Protein AF-A0A1S8A7W4-F1 (afdb_monomer)

Solvent-accessible surface area (backbone atoms only — not comparable to full-atom values): 3894 Å² total; per-residue (Å²): 112,68,75,61,52,53,52,50,52,53,49,53,66,49,48,56,57,51,37,49,50,41,19,51,75,51,53,24,83,84,52,43,76,69,14,48,50,63,33,53,49,51,56,50,52,50,51,51,51,51,51,50,51,54,49,52,52,46,45,70,75,40,80,55,90,76,65,79,130

Organism: Rosellinia necatrix (NCBI:txid77044)

Foldseek 3Di:
DVVVVVVVVVCVVPLVVVQQVQLVVQPHVVVDPVSNVVSVVVVVVVVVVVVVVVVVVVCVVPVPPPPDD

Structure (mmCIF, N/CA/C/O backbone):
data_AF-A0A1S8A7W4-F1
#
_entry.id   AF-A0A1S8A7W4-F1
#
loop_
_atom_site.group_PDB
_atom_site.id
_atom_site.type_symbol
_atom_site.label_atom_id
_atom_site.label_alt_id
_atom_site.label_comp_id
_atom_site.label_asym_id
_atom_site.label_entity_id
_atom_site.label_seq_id
_atom_site.pdbx_PDB_ins_code
_atom_site.Cartn_x
_atom_site.Cartn_y
_atom_site.Cartn_z
_atom_site.occupancy
_atom_site.B_iso_or_equiv
_atom_site.auth_seq_id
_atom_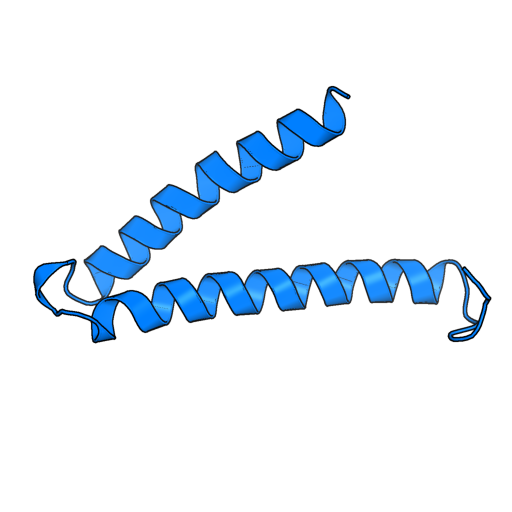site.auth_comp_id
_atom_site.auth_asym_id
_atom_site.auth_atom_id
_atom_site.pdbx_PDB_model_num
ATOM 1 N N . MET A 1 1 ? -6.076 11.046 16.305 1.00 53.31 1 MET A N 1
ATOM 2 C CA . MET A 1 1 ? -5.370 11.594 15.122 1.00 53.31 1 MET A CA 1
ATOM 3 C C . MET A 1 1 ? -3.996 10.962 14.900 1.00 53.31 1 MET A C 1
ATOM 5 O O . MET A 1 1 ? -3.768 10.484 13.800 1.00 53.31 1 MET A O 1
ATOM 9 N N . GLY A 1 2 ? -3.119 10.862 15.912 1.00 66.69 2 GLY A N 1
ATOM 10 C CA . GLY A 1 2 ? -1.757 10.310 15.744 1.00 66.69 2 GLY A CA 1
ATOM 11 C C . GLY A 1 2 ? -1.667 8.912 15.105 1.00 66.69 2 GLY A C 1
ATOM 12 O O . GLY A 1 2 ? -0.900 8.740 14.168 1.00 66.69 2 GLY A O 1
ATOM 13 N N . MET A 1 3 ? -2.502 7.949 15.522 1.00 66.19 3 MET A N 1
ATOM 14 C CA . MET A 1 3 ? -2.494 6.577 14.969 1.00 66.19 3 MET A CA 1
ATOM 15 C C . MET A 1 3 ? -2.901 6.479 13.485 1.00 66.19 3 MET A C 1
ATOM 17 O O . MET A 1 3 ? -2.468 5.567 12.784 1.00 66.19 3 MET A O 1
ATOM 21 N N . ILE A 1 4 ? -3.721 7.413 12.991 1.00 72.00 4 ILE A N 1
ATOM 22 C CA . ILE A 1 4 ? -4.122 7.452 11.573 1.00 72.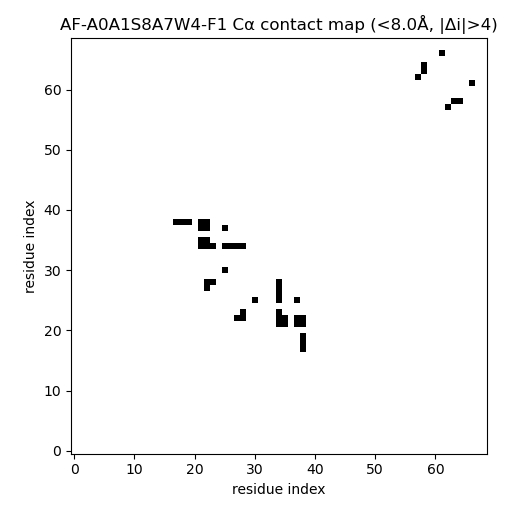00 4 ILE A CA 1
ATOM 23 C C . ILE A 1 4 ? -2.957 7.983 10.729 1.00 72.00 4 ILE A C 1
ATOM 25 O O . ILE A 1 4 ? -2.639 7.421 9.684 1.00 72.00 4 ILE A O 1
ATOM 29 N N . VAL A 1 5 ? -2.280 9.025 11.220 1.00 74.62 5 VAL A N 1
ATOM 30 C CA . VAL A 1 5 ? -1.156 9.659 10.519 1.00 74.62 5 VAL A CA 1
ATOM 31 C C . VAL A 1 5 ? 0.056 8.730 10.458 1.00 74.62 5 VAL A C 1
ATOM 33 O O . VAL A 1 5 ? 0.646 8.589 9.394 1.00 74.62 5 VAL A O 1
ATOM 36 N N . THR A 1 6 ? 0.401 8.034 11.548 1.00 79.69 6 THR A N 1
ATOM 37 C CA . THR A 1 6 ? 1.532 7.086 11.540 1.00 79.69 6 THR A CA 1
ATOM 38 C C . THR A 1 6 ? 1.306 5.913 10.587 1.00 79.69 6 THR A C 1
ATOM 40 O O . THR A 1 6 ? 2.249 5.482 9.925 1.00 79.69 6 THR A O 1
ATOM 43 N N . SER A 1 7 ? 0.061 5.442 10.459 1.00 81.25 7 SER A N 1
ATOM 44 C CA . SER A 1 7 ? -0.314 4.394 9.500 1.00 81.25 7 SER A CA 1
ATOM 45 C C . SER A 1 7 ? -0.115 4.851 8.049 1.00 81.25 7 SER A C 1
ATOM 47 O O . SER A 1 7 ? 0.457 4.122 7.241 1.00 81.25 7 SER A O 1
ATOM 49 N N . TRP A 1 8 ? -0.527 6.082 7.728 1.00 82.38 8 TRP A N 1
ATOM 50 C CA . TRP A 1 8 ? -0.293 6.697 6.418 1.00 82.38 8 TRP A CA 1
ATOM 51 C C . TRP A 1 8 ? 1.197 6.884 6.127 1.00 82.38 8 TRP A C 1
ATOM 53 O O . TRP A 1 8 ? 1.662 6.504 5.055 1.00 82.38 8 TRP A O 1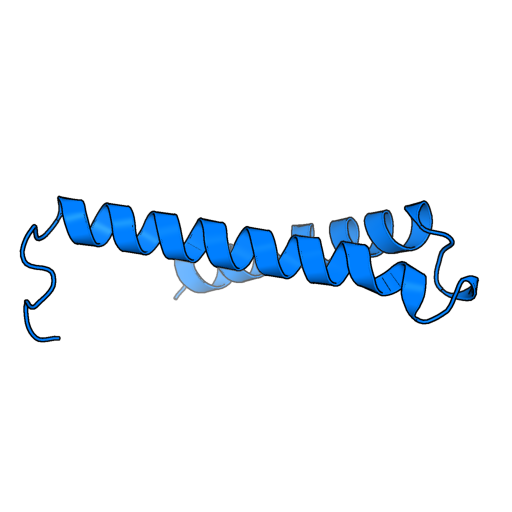
ATOM 63 N N . SER A 1 9 ? 1.961 7.402 7.092 1.00 83.69 9 SER A N 1
ATOM 64 C CA . SER A 1 9 ? 3.406 7.585 6.942 1.00 83.69 9 SER A CA 1
ATOM 65 C C . SER A 1 9 ? 4.124 6.267 6.667 1.00 83.69 9 SER A C 1
ATOM 67 O O . SER A 1 9 ? 4.952 6.218 5.764 1.00 83.69 9 SER A O 1
ATOM 69 N N . GLY A 1 10 ? 3.782 5.190 7.385 1.00 84.56 10 GLY A N 1
ATOM 70 C CA . GLY A 1 10 ? 4.339 3.859 7.129 1.00 84.56 10 GLY A CA 1
ATOM 71 C C . GLY A 1 10 ? 3.987 3.331 5.735 1.00 84.56 10 GLY A C 1
ATOM 72 O O . GLY A 1 10 ? 4.854 2.813 5.032 1.00 84.56 10 GLY A O 1
ATOM 73 N N . GLY A 1 11 ? 2.739 3.528 5.301 1.00 84.69 11 GLY A N 1
ATOM 74 C CA . GLY A 1 11 ? 2.287 3.161 3.959 1.00 84.69 11 GLY A CA 1
ATOM 75 C C . GLY A 1 11 ? 3.041 3.897 2.850 1.00 84.69 11 GLY A C 1
ATOM 76 O O . GLY A 1 11 ? 3.493 3.261 1.902 1.00 84.69 11 GLY A O 1
ATOM 77 N N . TYR A 1 12 ? 3.243 5.210 2.976 1.00 86.25 12 TYR A N 1
ATOM 78 C CA . TYR A 1 12 ? 4.004 5.985 1.990 1.00 86.25 12 TYR A CA 1
ATOM 79 C C . TYR A 1 12 ? 5.494 5.655 1.989 1.00 86.25 12 TYR A C 1
ATOM 81 O O . TYR A 1 12 ? 6.089 5.555 0.915 1.00 86.25 12 TYR A O 1
ATOM 89 N N . LEU A 1 13 ? 6.078 5.448 3.173 1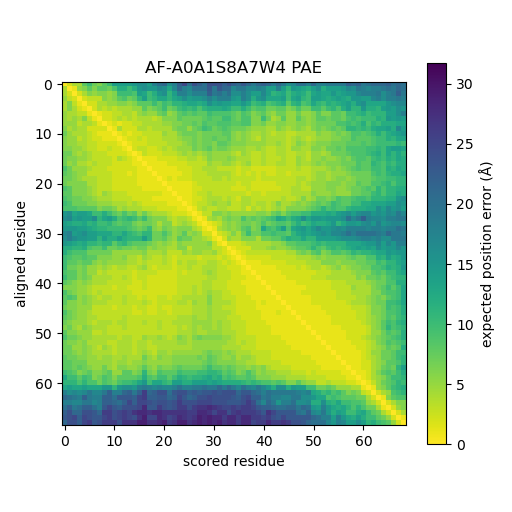.00 89.12 13 LEU A N 1
ATOM 90 C CA . LEU A 1 13 ? 7.485 5.077 3.318 1.00 89.12 13 LEU A CA 1
ATOM 91 C C . LEU A 1 13 ? 7.813 3.756 2.636 1.00 89.12 13 LEU A C 1
ATOM 93 O O . LEU A 1 13 ? 8.899 3.626 2.093 1.00 89.12 13 LEU A O 1
ATOM 97 N N . LEU A 1 14 ? 6.905 2.781 2.67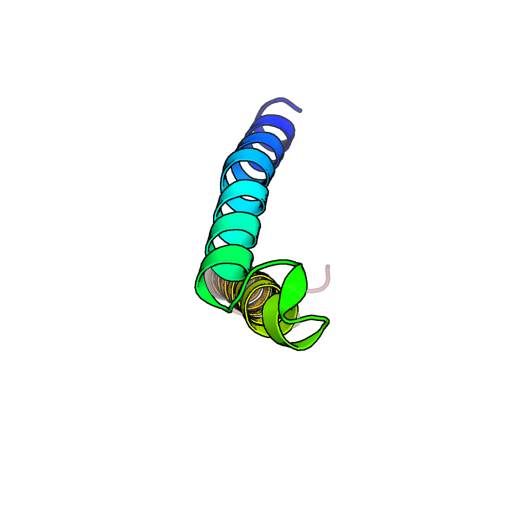0 1.00 87.94 14 LEU A N 1
ATOM 98 C CA . LEU A 1 14 ? 7.142 1.468 2.070 1.00 87.94 14 LEU A CA 1
ATOM 99 C C . LEU A 1 14 ? 6.598 1.380 0.641 1.00 87.94 14 LEU A C 1
ATOM 101 O O . LEU A 1 14 ? 7.227 0.780 -0.225 1.00 87.94 14 LEU A O 1
ATOM 105 N N . GLY A 1 15 ? 5.454 2.002 0.362 1.00 86.75 15 GLY A N 1
ATOM 106 C CA . GLY A 1 15 ? 4.787 1.917 -0.933 1.00 86.75 15 GLY A CA 1
ATOM 107 C C . GLY A 1 15 ? 5.608 2.516 -2.072 1.00 86.75 15 GLY A C 1
ATOM 108 O O . GLY A 1 15 ? 5.781 1.861 -3.098 1.00 86.75 15 GLY A O 1
ATOM 109 N N . ALA A 1 16 ? 6.145 3.728 -1.893 1.00 87.06 16 ALA A N 1
ATOM 110 C CA . ALA A 1 16 ? 6.892 4.407 -2.952 1.00 87.06 16 ALA A CA 1
ATOM 111 C C . ALA A 1 16 ? 8.225 3.704 -3.295 1.00 87.06 16 ALA A C 1
ATOM 113 O O . ALA A 1 16 ? 8.454 3.457 -4.481 1.00 87.06 16 ALA A O 1
ATOM 114 N N . PRO A 1 17 ? 9.067 3.289 -2.325 1.00 91.00 17 PRO A N 1
ATOM 115 C CA . PRO A 1 17 ? 10.281 2.536 -2.635 1.00 91.00 17 PRO A CA 1
ATOM 116 C C . PRO A 1 17 ? 10.011 1.157 -3.234 1.00 91.00 17 PRO A C 1
ATOM 118 O O . PRO A 1 17 ? 10.721 0.758 -4.149 1.00 91.00 17 PRO A O 1
ATOM 121 N N . ILE A 1 18 ? 8.983 0.433 -2.774 1.00 90.44 18 ILE A N 1
ATOM 122 C CA . ILE A 1 18 ? 8.661 -0.889 -3.334 1.00 90.44 18 ILE A CA 1
ATOM 123 C C . ILE A 1 18 ? 8.139 -0.757 -4.769 1.00 90.44 18 ILE A C 1
ATOM 125 O O . ILE A 1 18 ? 8.519 -1.545 -5.632 1.00 90.44 18 ILE A O 1
ATOM 129 N N . ALA A 1 19 ? 7.315 0.257 -5.050 1.00 88.12 19 ALA A N 1
ATOM 130 C CA . ALA A 1 19 ? 6.867 0.546 -6.409 1.00 88.12 19 ALA A CA 1
ATOM 131 C C . ALA A 1 19 ? 8.036 0.940 -7.325 1.00 88.12 19 ALA A C 1
ATOM 133 O O . ALA A 1 19 ? 8.093 0.466 -8.456 1.00 88.12 19 ALA A O 1
ATOM 134 N N . GLY A 1 20 ? 8.978 1.751 -6.831 1.00 87.31 20 GLY A N 1
ATOM 135 C CA . GLY A 1 20 ? 10.205 2.100 -7.552 1.00 87.31 20 GLY A CA 1
ATOM 136 C C . GLY A 1 20 ? 11.089 0.883 -7.825 1.00 87.31 20 GLY A C 1
ATOM 137 O O . GLY A 1 20 ? 11.491 0.662 -8.960 1.00 87.31 20 GLY A O 1
ATOM 138 N N . TYR A 1 21 ? 11.298 0.027 -6.824 1.00 89.69 21 TYR A N 1
ATOM 139 C CA . TYR A 1 21 ? 12.052 -1.219 -6.976 1.00 89.69 21 TYR A CA 1
ATOM 140 C C . TYR A 1 21 ? 11.416 -2.165 -8.003 1.00 89.69 21 TYR A C 1
ATOM 142 O O . TYR A 1 21 ? 12.110 -2.724 -8.849 1.00 89.69 21 TYR A O 1
ATOM 150 N N . LEU A 1 22 ? 10.090 -2.335 -7.954 1.00 87.25 22 LEU A N 1
ATOM 151 C CA . LEU A 1 22 ? 9.354 -3.127 -8.940 1.00 87.25 22 LEU A CA 1
ATOM 152 C C . LEU A 1 22 ? 9.444 -2.512 -10.337 1.00 87.25 22 LEU A C 1
ATOM 154 O O . LEU A 1 22 ? 9.539 -3.245 -11.310 1.00 87.25 22 LEU A O 1
ATOM 158 N N . LEU A 1 23 ? 9.423 -1.188 -10.459 1.00 88.12 23 LEU A N 1
ATOM 159 C CA . LEU A 1 23 ? 9.584 -0.529 -11.748 1.00 88.12 23 LEU A CA 1
ATOM 160 C C . LEU A 1 23 ? 10.986 -0.779 -12.322 1.00 88.12 23 LEU A C 1
ATOM 162 O O . LEU A 1 23 ? 11.108 -1.231 -13.459 1.00 88.12 23 LEU A O 1
ATOM 166 N N . ASP A 1 24 ? 12.030 -0.564 -11.523 1.00 87.62 24 ASP A N 1
ATOM 167 C CA . ASP A 1 24 ? 13.424 -0.771 -11.928 1.00 87.62 24 ASP A CA 1
ATOM 168 C C . ASP A 1 24 ? 13.702 -2.233 -12.300 1.00 87.62 24 ASP A C 1
ATOM 170 O O . ASP A 1 24 ? 14.315 -2.509 -13.332 1.00 87.62 24 ASP A O 1
ATOM 174 N N . ALA A 1 25 ? 13.179 -3.186 -11.523 1.00 87.50 25 ALA A N 1
ATOM 175 C CA . ALA A 1 25 ? 13.347 -4.615 -11.785 1.00 87.50 25 ALA A CA 1
ATOM 176 C C . ALA A 1 25 ? 12.700 -5.084 -13.102 1.00 87.50 25 ALA A C 1
ATOM 178 O O . ALA A 1 25 ? 13.127 -6.089 -13.668 1.00 87.50 25 ALA A O 1
ATOM 179 N N . TYR A 1 26 ? 11.686 -4.373 -13.600 1.00 83.38 26 TYR A N 1
ATOM 180 C CA . TYR A 1 26 ? 10.946 -4.733 -14.815 1.00 83.38 26 TYR A CA 1
ATOM 181 C C . TYR A 1 26 ? 11.324 -3.875 -16.033 1.00 83.38 26 TYR A C 1
ATOM 183 O O . TYR A 1 26 ? 10.586 -3.832 -17.019 1.00 83.38 26 TYR A O 1
ATOM 191 N N . GLY A 1 27 ? 12.499 -3.239 -15.991 1.00 81.00 27 GLY A N 1
ATOM 192 C CA . GLY A 1 27 ? 13.074 -2.487 -17.110 1.00 81.00 27 GLY A CA 1
ATOM 193 C C . GLY A 1 27 ? 13.038 -0.969 -16.935 1.00 81.00 27 GLY A C 1
ATOM 194 O O . GLY A 1 27 ? 13.351 -0.237 -17.874 1.00 81.00 27 GLY A O 1
ATOM 195 N N . GLY A 1 28 ? 12.680 -0.495 -15.741 1.00 80.88 28 GLY A N 1
ATOM 196 C CA . GLY A 1 28 ? 12.690 0.917 -15.384 1.00 80.88 28 GLY A CA 1
ATOM 197 C C . GLY A 1 28 ? 11.686 1.744 -16.182 1.00 80.88 28 GLY A C 1
ATOM 198 O O . GLY A 1 28 ? 10.810 1.236 -16.884 1.00 80.88 28 GLY A O 1
ATOM 199 N N . GLN A 1 29 ? 11.824 3.064 -16.085 1.00 75.94 29 GLN A N 1
ATOM 200 C CA . GLN A 1 29 ? 10.957 4.006 -16.799 1.00 75.94 29 GLN A CA 1
ATOM 201 C C . GLN A 1 29 ? 11.083 3.892 -18.330 1.00 75.94 29 GLN A C 1
ATOM 203 O O . GLN A 1 29 ? 10.146 4.238 -19.049 1.00 75.94 29 GLN A O 1
ATOM 208 N N . GLU A 1 30 ? 12.211 3.379 -18.830 1.00 76.44 30 GLU A N 1
ATOM 209 C CA . GLU A 1 30 ? 12.504 3.285 -20.265 1.00 76.44 30 GLU A CA 1
ATOM 210 C C . GLU A 1 30 ? 11.828 2.090 -20.952 1.00 76.44 30 GLU A C 1
ATOM 212 O O . GLU A 1 30 ? 11.553 2.141 -22.149 1.00 76.44 30 GLU A O 1
ATOM 217 N N . ALA A 1 31 ? 11.459 1.045 -20.204 1.00 75.81 31 ALA A N 1
ATOM 218 C CA . ALA A 1 31 ? 10.681 -0.086 -20.721 1.00 75.81 31 ALA A CA 1
ATOM 219 C C . ALA A 1 31 ? 9.196 0.253 -20.993 1.00 75.81 31 ALA A C 1
ATOM 221 O O . ALA A 1 31 ? 8.413 -0.599 -21.431 1.00 75.81 31 ALA A O 1
ATOM 222 N N . GLY A 1 32 ? 8.793 1.507 -20.764 1.00 79.69 32 GLY A N 1
ATOM 223 C CA . GLY A 1 32 ? 7.464 2.023 -21.067 1.00 79.69 32 GLY A CA 1
ATOM 224 C C . GLY A 1 32 ? 6.372 1.496 -20.131 1.00 79.69 32 GLY A C 1
ATOM 225 O O . GLY A 1 32 ? 6.620 1.030 -19.021 1.00 79.69 32 GLY A O 1
ATOM 226 N N . PHE A 1 33 ? 5.114 1.568 -20.578 1.00 78.25 33 PHE A N 1
ATOM 227 C CA . PHE A 1 33 ? 3.940 1.278 -19.740 1.00 78.25 33 PHE A CA 1
ATOM 228 C C . PHE A 1 33 ? 3.930 -0.139 -19.133 1.00 78.25 33 PHE A C 1
ATOM 230 O O . PHE A 1 33 ? 3.346 -0.360 -18.072 1.00 78.25 33 PHE A O 1
ATOM 237 N N . GLN A 1 34 ? 4.581 -1.111 -19.781 1.00 81.19 34 GLN A N 1
ATOM 238 C CA . GLN A 1 34 ? 4.598 -2.497 -19.306 1.00 81.19 34 GLN A CA 1
ATOM 239 C C . GLN A 1 34 ? 5.319 -2.646 -17.958 1.00 81.19 34 GLN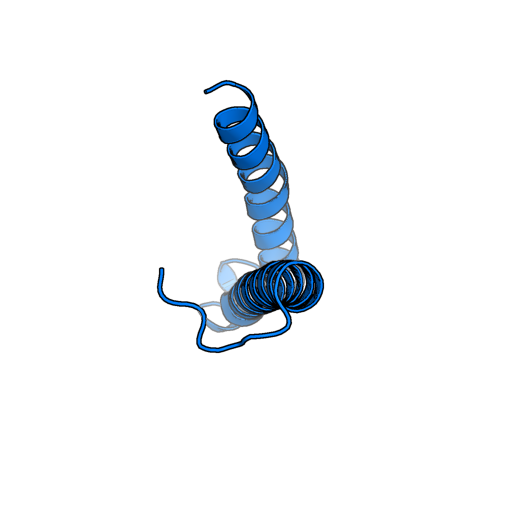 A C 1
ATOM 241 O O . GLN A 1 34 ? 4.864 -3.435 -17.130 1.00 81.19 34 GLN A O 1
ATOM 246 N N . ALA A 1 35 ? 6.353 -1.840 -17.697 1.00 82.81 35 ALA A N 1
ATOM 247 C CA . ALA A 1 35 ? 7.123 -1.885 -16.454 1.00 82.81 35 ALA A CA 1
ATOM 248 C C . ALA A 1 35 ? 6.332 -1.395 -15.223 1.00 82.81 35 ALA A C 1
ATOM 250 O O . ALA A 1 35 ? 6.672 -1.727 -14.092 1.00 82.81 35 ALA A O 1
ATOM 251 N N . TYR A 1 36 ? 5.217 -0.679 -15.422 1.00 83.94 36 TYR A N 1
ATOM 252 C CA . TYR A 1 36 ? 4.340 -0.227 -14.332 1.00 83.94 36 TYR A CA 1
ATOM 253 C C . TYR A 1 36 ? 3.293 -1.266 -13.907 1.00 83.94 36 TYR A C 1
ATOM 255 O O . TYR A 1 36 ? 2.758 -1.190 -12.798 1.00 83.94 36 TYR A O 1
ATOM 263 N N . ARG A 1 37 ? 2.980 -2.255 -14.757 1.00 87.81 37 ARG A N 1
ATOM 264 C CA . ARG A 1 37 ? 1.945 -3.270 -14.472 1.00 87.81 37 ARG A CA 1
ATOM 265 C C . ARG A 1 37 ? 2.228 -4.085 -13.197 1.00 87.81 37 ARG A C 1
ATOM 267 O O . ARG A 1 37 ? 1.285 -4.279 -12.429 1.00 87.81 37 ARG A O 1
ATOM 274 N N . PRO A 1 38 ? 3.472 -4.520 -12.912 1.00 87.62 38 PRO A N 1
ATOM 275 C CA . PRO A 1 38 ? 3.803 -5.234 -11.677 1.00 87.62 38 PRO A CA 1
ATOM 276 C C . PRO A 1 38 ? 3.568 -4.387 -10.424 1.00 87.62 38 PRO A C 1
ATOM 278 O O . PRO A 1 38 ? 3.002 -4.881 -9.452 1.00 87.62 38 PRO A O 1
ATOM 281 N N . ALA A 1 39 ? 3.932 -3.101 -10.457 1.00 88.81 39 ALA A N 1
ATOM 282 C CA . ALA A 1 39 ? 3.699 -2.183 -9.343 1.00 88.81 39 ALA A CA 1
ATOM 283 C C . ALA A 1 39 ? 2.196 -1.972 -9.081 1.00 88.81 39 ALA A C 1
ATOM 285 O O . ALA A 1 39 ? 1.757 -1.995 -7.930 1.00 88.81 39 ALA A O 1
ATOM 286 N N . MET A 1 40 ? 1.385 -1.844 -10.140 1.00 89.75 40 MET A N 1
ATOM 287 C CA . MET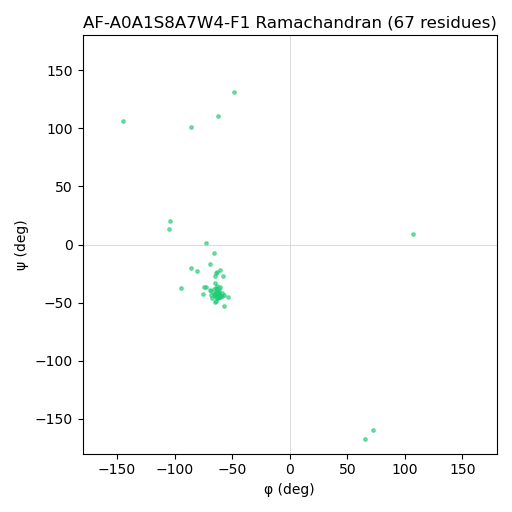 A 1 40 ? -0.077 -1.762 -10.013 1.00 89.75 40 MET A CA 1
ATOM 288 C C . MET A 1 40 ? -0.682 -3.056 -9.457 1.00 89.75 40 MET A C 1
ATOM 290 O O . MET A 1 40 ? -1.548 -3.006 -8.584 1.00 89.75 40 MET A O 1
ATOM 294 N N . PHE A 1 41 ? -0.219 -4.217 -9.931 1.00 91.38 41 PHE A N 1
ATOM 295 C CA . PHE A 1 41 ? -0.686 -5.513 -9.440 1.00 91.38 41 PHE A CA 1
ATOM 296 C C . PHE A 1 41 ? -0.336 -5.718 -7.962 1.00 91.38 41 PHE A C 1
ATOM 298 O O . PHE A 1 41 ? -1.187 -6.137 -7.180 1.00 91.38 41 PHE A O 1
ATOM 305 N N . TYR A 1 42 ? 0.883 -5.353 -7.560 1.00 91.88 42 TYR A N 1
ATOM 306 C CA . TYR A 1 42 ? 1.311 -5.361 -6.164 1.00 91.88 42 TYR A CA 1
ATOM 307 C C . TYR A 1 42 ? 0.391 -4.498 -5.291 1.00 91.88 42 TYR A C 1
ATOM 309 O O . TYR A 1 42 ? -0.188 -5.005 -4.328 1.00 91.88 42 TYR A O 1
ATOM 317 N N . ALA A 1 43 ? 0.172 -3.236 -5.670 1.00 90.81 43 ALA A N 1
ATOM 318 C CA . ALA A 1 43 ? -0.720 -2.335 -4.943 1.00 90.81 43 ALA A CA 1
ATOM 319 C C . ALA A 1 43 ? -2.151 -2.898 -4.829 1.00 90.81 43 ALA A C 1
ATOM 321 O O . ALA A 1 43 ? -2.739 -2.885 -3.746 1.00 90.81 43 ALA A O 1
ATOM 322 N N . GLY A 1 44 ? -2.688 -3.453 -5.920 1.00 92.00 44 GLY A N 1
ATOM 323 C CA . GLY A 1 44 ? -4.007 -4.088 -5.937 1.00 92.00 44 GLY A CA 1
ATOM 324 C C . GLY A 1 44 ? -4.100 -5.319 -5.031 1.00 92.00 44 GLY A C 1
ATOM 325 O O . GLY A 1 44 ? -5.047 -5.443 -4.256 1.00 92.00 44 GLY A O 1
ATOM 326 N N . SER A 1 45 ? -3.105 -6.209 -5.071 1.00 93.62 45 SER A N 1
ATOM 327 C CA . SER A 1 45 ? -3.067 -7.408 -4.222 1.00 93.62 45 SER A CA 1
ATOM 328 C C . SER A 1 45 ? -2.994 -7.070 -2.731 1.00 93.62 45 SER A C 1
ATOM 330 O O . SER A 1 45 ? -3.680 -7.697 -1.925 1.00 93.62 45 SER A O 1
ATOM 332 N N . LEU A 1 46 ? -2.237 -6.029 -2.364 1.00 92.69 46 LEU A N 1
ATOM 333 C CA . LEU A 1 46 ? -2.179 -5.537 -0.991 1.00 92.69 46 LEU A CA 1
ATOM 334 C C . LEU A 1 46 ? -3.516 -4.956 -0.539 1.00 92.69 46 LEU A C 1
ATOM 336 O O . LEU A 1 46 ? -3.952 -5.239 0.576 1.00 92.69 46 LEU A O 1
ATOM 340 N N . ALA A 1 47 ? -4.181 -4.178 -1.397 1.00 92.50 47 ALA A N 1
ATOM 341 C CA . ALA A 1 47 ? -5.501 -3.633 -1.101 1.00 92.50 47 ALA A CA 1
ATOM 342 C C . ALA A 1 47 ? -6.537 -4.748 -0.887 1.00 92.50 47 ALA A C 1
ATOM 344 O O . ALA A 1 47 ? -7.304 -4.694 0.074 1.00 92.50 47 ALA A O 1
ATOM 345 N N . LEU A 1 48 ? -6.519 -5.790 -1.726 1.00 96.06 48 LEU A N 1
ATOM 346 C CA . LEU A 1 48 ? -7.381 -6.961 -1.551 1.00 96.06 48 LEU A CA 1
ATOM 347 C C . LEU A 1 48 ? -7.066 -7.727 -0.263 1.00 96.06 48 LEU A C 1
ATOM 349 O O . LEU A 1 48 ? -7.986 -8.085 0.466 1.00 96.06 48 LEU A O 1
ATOM 353 N N . GLY A 1 49 ? -5.787 -7.936 0.058 1.00 95.75 49 GLY A N 1
ATOM 354 C CA . GLY A 1 49 ? -5.384 -8.569 1.315 1.00 95.75 49 GLY A CA 1
ATOM 355 C C . GLY A 1 49 ? -5.856 -7.779 2.539 1.00 95.75 49 GLY A C 1
ATOM 356 O O . GLY A 1 49 ? -6.428 -8.351 3.466 1.00 95.75 49 GLY A O 1
ATOM 357 N N . ALA A 1 50 ? -5.691 -6.453 2.520 1.00 92.31 50 ALA A N 1
ATOM 358 C CA . ALA A 1 50 ? -6.170 -5.569 3.578 1.00 92.31 50 ALA A CA 1
ATOM 359 C C . ALA A 1 50 ? -7.698 -5.625 3.730 1.00 92.31 50 ALA A C 1
ATOM 361 O O . ALA A 1 50 ? -8.195 -5.758 4.849 1.00 92.31 50 ALA A O 1
ATOM 362 N N . ALA A 1 51 ? -8.440 -5.583 2.618 1.00 93.94 51 ALA A N 1
ATOM 363 C CA . ALA A 1 51 ? -9.892 -5.743 2.625 1.00 93.94 51 ALA A CA 1
ATOM 364 C C . ALA A 1 51 ? -10.306 -7.097 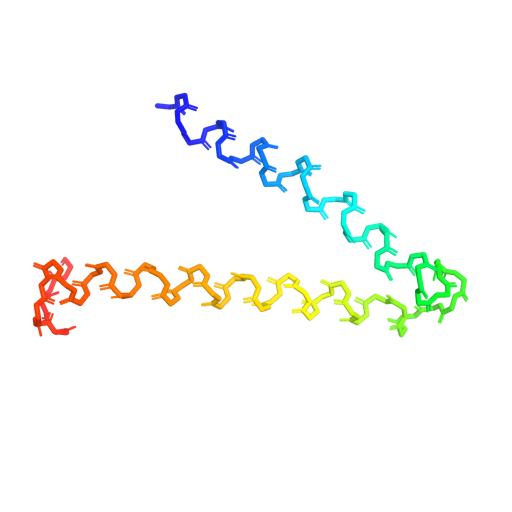3.224 1.00 93.94 51 ALA A C 1
ATOM 366 O O . ALA A 1 51 ? -11.171 -7.135 4.096 1.00 93.94 51 ALA A O 1
ATOM 367 N N . GLY A 1 52 ? -9.622 -8.180 2.843 1.00 95.62 52 GLY A N 1
ATOM 368 C CA . GLY A 1 52 ? -9.852 -9.515 3.391 1.00 95.62 52 GLY A CA 1
ATOM 369 C C . GLY A 1 52 ? -9.598 -9.596 4.898 1.00 95.62 52 GLY A C 1
ATOM 370 O O . GLY A 1 52 ? -10.388 -10.197 5.621 1.00 95.62 52 GLY A O 1
ATOM 371 N N . PHE A 1 53 ? -8.549 -8.945 5.415 1.00 93.38 53 PHE A N 1
ATOM 372 C CA . PHE A 1 53 ? -8.318 -8.882 6.862 1.00 93.38 53 PHE A CA 1
ATOM 373 C C . PHE A 1 53 ? -9.417 -8.112 7.594 1.00 93.38 53 PHE A C 1
ATOM 375 O O . PHE A 1 53 ? -9.878 -8.557 8.647 1.00 93.38 53 PHE A O 1
ATOM 382 N N . VAL A 1 54 ? -9.860 -6.981 7.042 1.00 91.50 54 VAL A N 1
ATOM 383 C CA . VAL A 1 54 ? -10.963 -6.198 7.615 1.00 91.50 54 VAL A CA 1
ATOM 384 C C . VAL A 1 54 ? -12.254 -7.017 7.626 1.00 91.50 54 VAL A C 1
ATOM 386 O O . VAL A 1 54 ? -12.951 -7.054 8.642 1.00 91.50 54 VAL A O 1
ATOM 389 N N . GLU A 1 55 ? -12.554 -7.714 6.533 1.00 90.62 55 GLU A N 1
ATOM 390 C CA . GLU A 1 55 ? -13.714 -8.596 6.427 1.00 90.62 55 GLU A CA 1
ATOM 391 C C . GLU A 1 55 ? -13.633 -9.764 7.416 1.00 90.62 55 GLU A C 1
ATOM 393 O O . GLU A 1 55 ? -14.604 -10.030 8.122 1.00 90.62 55 GLU A O 1
ATOM 398 N N . LEU A 1 56 ? -12.467 -10.399 7.565 1.00 91.81 56 LEU A N 1
ATOM 399 C CA . LEU A 1 56 ? -12.248 -11.483 8.525 1.00 91.81 56 LEU A CA 1
ATOM 400 C C . LEU A 1 56 ? -12.469 -11.016 9.966 1.00 91.81 56 LEU A C 1
ATOM 402 O O . LEU A 1 56 ? -13.140 -11.696 10.748 1.00 91.81 56 LEU A O 1
ATOM 406 N N . VAL A 1 57 ? -11.936 -9.847 10.331 1.00 91.12 57 VAL A N 1
ATOM 407 C CA . VAL A 1 57 ? -12.162 -9.250 11.656 1.00 91.12 57 VAL A CA 1
ATOM 408 C C . VAL A 1 57 ? -13.648 -8.975 11.865 1.00 91.12 57 VAL A C 1
ATOM 410 O O . VAL A 1 57 ? -14.186 -9.307 12.923 1.00 91.12 57 VAL A O 1
ATOM 413 N N . ARG A 1 58 ? -14.329 -8.427 10.855 1.00 86.19 58 ARG A N 1
ATOM 414 C CA . ARG A 1 58 ? -15.758 -8.112 10.920 1.00 86.19 58 ARG A CA 1
ATOM 415 C C . ARG A 1 58 ? -16.613 -9.369 11.056 1.00 86.19 58 ARG A C 1
ATOM 417 O O . ARG A 1 58 ? -17.480 -9.404 11.923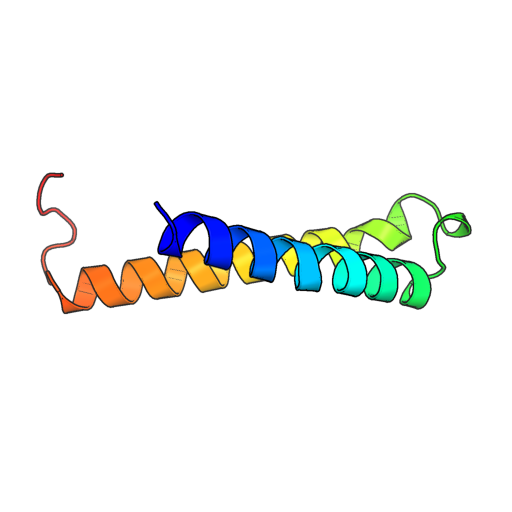 1.00 86.19 58 ARG A O 1
ATOM 424 N N . PHE A 1 59 ? -16.311 -10.413 10.290 1.00 86.62 59 PHE A N 1
ATOM 425 C CA . PHE A 1 59 ? -16.967 -11.715 10.373 1.00 86.62 59 PHE A CA 1
ATOM 426 C C . PHE A 1 59 ? -16.785 -12.364 11.751 1.00 86.62 59 PHE A C 1
ATOM 428 O O . PHE A 1 59 ? -17.711 -12.969 12.294 1.00 86.62 59 PHE A O 1
ATOM 435 N N . ARG A 1 60 ? -15.599 -12.214 12.358 1.00 85.31 60 ARG A N 1
ATOM 436 C CA . ARG A 1 60 ? -15.321 -12.753 13.694 1.00 85.31 60 ARG A CA 1
ATOM 437 C C . ARG A 1 60 ? -15.990 -11.952 14.810 1.00 85.31 60 ARG A C 1
ATOM 439 O O . ARG A 1 60 ? -16.435 -12.550 15.785 1.00 85.31 60 ARG A O 1
ATOM 446 N N . ALA A 1 61 ? -16.070 -10.630 14.664 1.00 83.75 61 ALA A N 1
ATOM 447 C CA . ALA A 1 61 ? -16.743 -9.744 15.610 1.00 83.75 61 ALA A CA 1
ATOM 448 C C . ALA A 1 61 ? -18.272 -9.874 15.545 1.00 83.75 61 ALA A C 1
ATOM 450 O O . ALA A 1 61 ? -18.943 -9.799 16.570 1.00 83.75 61 ALA A O 1
ATOM 451 N N . ASN A 1 62 ? -18.826 -10.085 14.351 1.00 75.50 62 ASN A N 1
ATOM 452 C CA . ASN A 1 62 ? -20.255 -10.233 14.142 1.00 75.50 62 ASN A CA 1
ATOM 453 C C . ASN A 1 62 ? -20.489 -11.252 13.017 1.00 75.50 62 ASN A C 1
ATOM 455 O O . ASN A 1 62 ? -20.289 -10.950 11.843 1.00 75.50 62 ASN A O 1
ATOM 459 N N . ARG A 1 63 ? -20.935 -12.471 13.363 1.00 67.56 63 ARG A N 1
ATOM 460 C CA . ARG A 1 63 ? -21.224 -13.531 12.368 1.00 67.56 63 ARG A CA 1
ATOM 461 C C . ARG A 1 63 ? -22.400 -13.185 11.447 1.00 67.56 63 ARG A C 1
ATOM 463 O O . ARG A 1 63 ? -22.678 -13.920 10.503 1.00 67.56 63 ARG A O 1
ATOM 470 N N . ASN A 1 64 ? -23.107 -12.091 11.731 1.00 62.66 64 ASN A N 1
ATOM 471 C CA . ASN A 1 64 ? -24.180 -11.585 10.895 1.00 62.66 64 ASN A CA 1
ATOM 472 C C . ASN A 1 64 ? -23.610 -10.675 9.804 1.00 62.66 64 ASN A C 1
ATOM 474 O O . ASN A 1 64 ? -23.345 -9.494 10.025 1.00 62.66 64 ASN A O 1
ATOM 478 N N . ILE A 1 65 ? -23.487 -11.234 8.601 1.00 60.75 65 ILE A N 1
ATOM 479 C CA . ILE A 1 65 ? -23.036 -10.540 7.384 1.00 60.75 65 ILE A CA 1
ATOM 480 C C . ILE A 1 65 ? -23.989 -9.370 7.032 1.00 60.75 65 ILE A C 1
ATOM 482 O O . ILE A 1 65 ? -23.588 -8.400 6.398 1.00 60.75 65 ILE A O 1
ATOM 486 N N . PHE A 1 66 ? -25.234 -9.418 7.526 1.00 61.16 66 PHE A N 1
ATOM 487 C CA . PHE A 1 66 ? -26.289 -8.416 7.326 1.00 61.16 66 PHE A CA 1
ATOM 488 C C . PHE A 1 66 ? -26.560 -7.512 8.539 1.00 61.16 66 PHE A C 1
ATOM 490 O O . PHE A 1 66 ? -27.585 -6.828 8.570 1.00 61.16 66 PHE A O 1
ATOM 497 N N . ALA A 1 67 ? -25.692 -7.492 9.556 1.00 59.75 67 ALA A N 1
ATOM 498 C CA . ALA A 1 67 ? -25.844 -6.515 10.632 1.00 59.75 67 ALA A CA 1
ATOM 499 C C . ALA A 1 67 ? -25.705 -5.095 10.045 1.00 59.75 67 ALA A C 1
ATOM 501 O O . ALA A 1 67 ? -24.628 -4.711 9.582 1.00 59.75 67 ALA A O 1
ATOM 502 N N . ARG A 1 68 ? -26.829 -4.362 10.016 1.00 56.03 68 ARG A N 1
ATOM 503 C CA . ARG A 1 68 ? -26.954 -2.982 9.522 1.00 56.03 68 ARG A CA 1
ATOM 504 C C . ARG A 1 68 ? -25.847 -2.100 10.111 1.00 56.03 68 ARG A C 1
ATOM 506 O O . ARG A 1 68 ? -25.610 -2.146 11.316 1.00 56.03 68 ARG A O 1
ATOM 513 N N . ILE A 1 69 ? -25.189 -1.351 9.222 1.00 54.41 69 ILE A N 1
ATOM 514 C CA . ILE A 1 69 ? -24.240 -0.271 9.540 1.00 54.41 69 ILE A CA 1
ATOM 515 C C . ILE A 1 69 ? -24.971 0.835 10.296 1.00 54.41 69 ILE A C 1
ATOM 517 O O . ILE A 1 69 ? -26.117 1.141 9.890 1.00 54.41 69 ILE A O 1
#

Secondary structure (DSSP, 8-state):
-HHHHHHHHHHHHHHHHHHHHHHHHTTTGGGGGGGGHHHHHHHHHHHHHHHHHHHHHHHHH-S-TT---

Mean predicted aligned error: 7.7 Å

InterPro domains:
  IPR020846 Major facilitator superfamily domain [PS50850] (1-69)

Radius of gyration: 16.85 Å; Cα contacts (8 Å, |Δi|>4): 25; chains: 1; bounding box: 40×25×37 Å

Nearest PDB structures (foldseek):
  5jje-assembly1_B  TM=4.320E-01  e=3.272E+00  Natronomonas pharaonis

pLDDT: mean 82.8, std 10.64, range [53.31, 96.06]

Sequence (69 aa):
MGMIVTSWSGGYLLGAPIAGYLLDAYGGQEAGFQAYRPAMFYAGSLALGAAGFVELVRFRANRNIFARI